Protein AF-A0A3A2Z020-F1 (afdb_monomer_lite)

Foldseek 3Di:
DDDDDDAADWDKDWQADPVDPPGTDIDTPDDHLFCPPVVNVCVQVVVVHHWDQDPNGTDD

Organism: NCBI:txid2070753

Sequence (60 aa):
MVVANLGDSHVVLAERDSRSEHPYRIHRLTKSHKPDVPSERSRIEDAGGTVNNRSGTARL

InterPro domains:
  IPR001932 PPM-type phosphatase-like domain [PF00481] (1-53)
  IPR001932 PPM-type phosphatase-like domain [PS51746] (1-60)
  IPR036457 PPM-type phosphatase-like domain superfamily [G3DSA:3.60.40.10] (1-60)
  IPR036457 PPM-type phosphatase-like domain superfamily [SSF81606] (2-53)

Radius of gyration: 16.73 Å; chains: 1; bounding box: 34×21×47 Å

Structure (mmCIF, N/CA/C/O backbone):
data_AF-A0A3A2Z020-F1
#
_entry.id   AF-A0A3A2Z020-F1
#
loop_
_atom_site.group_PDB
_atom_site.id
_atom_site.type_symbol
_atom_site.label_atom_id
_atom_site.label_alt_id
_atom_site.label_comp_id
_atom_site.label_asym_id
_atom_site.label_entity_id
_atom_site.label_seq_id
_atom_site.pdbx_PDB_ins_code
_atom_site.Cartn_x
_atom_site.Cartn_y
_atom_site.Cartn_z
_atom_site.occupancy
_atom_site.B_iso_or_equiv
_atom_site.auth_seq_id
_atom_site.auth_comp_id
_atom_site.auth_asym_id
_atom_site.auth_atom_id
_atom_site.pdbx_PDB_model_num
ATOM 1 N N . MET A 1 1 ? 3.043 -11.284 -14.638 1.00 86.31 1 MET A N 1
ATOM 2 C CA . MET A 1 1 ? 3.542 -11.192 -13.248 1.00 86.31 1 MET A CA 1
ATOM 3 C C . MET A 1 1 ? 2.358 -10.916 -12.342 1.0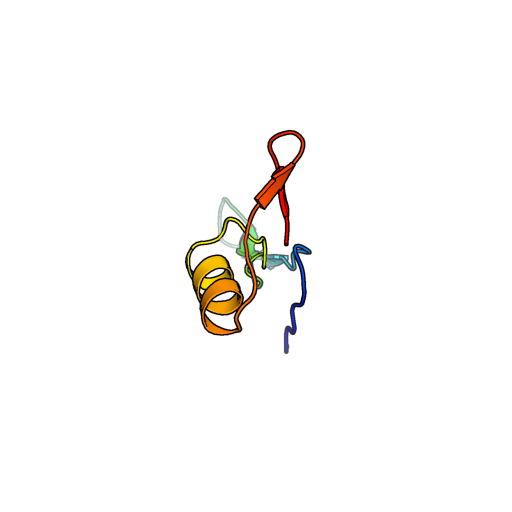0 86.31 1 MET A C 1
ATOM 5 O O . MET A 1 1 ? 1.531 -10.095 -12.714 1.00 86.31 1 MET A O 1
ATOM 9 N N . VAL A 1 2 ? 2.260 -11.597 -11.202 1.00 93.38 2 VAL A N 1
ATOM 10 C CA . VAL A 1 2 ? 1.223 -11.351 -10.188 1.00 93.38 2 VAL A CA 1
ATOM 11 C C . VAL A 1 2 ? 1.926 -10.929 -8.902 1.00 93.38 2 VAL A C 1
ATOM 13 O O . VAL A 1 2 ? 2.949 -11.512 -8.555 1.00 93.38 2 VAL A O 1
ATOM 16 N N . VAL A 1 3 ? 1.402 -9.905 -8.227 1.00 96.25 3 VAL A N 1
ATOM 17 C CA . VAL A 1 3 ? 1.942 -9.388 -6.965 1.00 96.25 3 VAL A CA 1
ATOM 18 C C . VAL A 1 3 ? 0.855 -9.480 -5.903 1.00 96.25 3 VAL A C 1
ATOM 20 O O . VAL A 1 3 ? -0.236 -8.950 -6.091 1.00 96.25 3 VAL A O 1
ATOM 23 N N . ALA A 1 4 ? 1.165 -10.134 -4.787 1.00 95.88 4 ALA A N 1
ATOM 24 C CA . ALA A 1 4 ? 0.343 -10.146 -3.585 1.00 95.88 4 ALA A CA 1
ATOM 25 C C . ALA A 1 4 ? 1.155 -9.524 -2.446 1.00 95.88 4 ALA A C 1
ATOM 27 O O . ALA A 1 4 ? 2.319 -9.872 -2.259 1.00 95.88 4 ALA A O 1
ATOM 28 N N . ASN A 1 5 ? 0.556 -8.585 -1.714 1.00 96.69 5 ASN A N 1
ATOM 29 C CA . ASN A 1 5 ? 1.218 -7.878 -0.622 1.00 96.69 5 ASN A CA 1
ATOM 30 C C . ASN A 1 5 ? 0.402 -7.966 0.663 1.00 96.69 5 ASN A C 1
ATOM 32 O O . ASN A 1 5 ? -0.801 -7.705 0.653 1.00 96.69 5 ASN A O 1
ATOM 36 N N . LEU A 1 6 ? 1.089 -8.258 1.764 1.00 96.81 6 LEU A N 1
ATOM 37 C CA . LEU A 1 6 ? 0.551 -8.199 3.113 1.00 96.81 6 LEU A CA 1
ATOM 38 C C . LEU A 1 6 ? 1.614 -7.598 4.037 1.00 96.81 6 LEU A C 1
ATOM 40 O O . LEU A 1 6 ? 2.739 -8.089 4.092 1.00 96.81 6 LEU A O 1
ATOM 44 N N . GLY A 1 7 ? 1.245 -6.538 4.755 1.00 96.25 7 GLY A N 1
ATOM 45 C CA . GLY A 1 7 ? 2.155 -5.777 5.607 1.00 96.25 7 GLY A CA 1
ATOM 46 C C . GLY A 1 7 ? 2.769 -4.574 4.891 1.00 96.25 7 GLY A C 1
ATOM 47 O O . GLY A 1 7 ? 2.178 -3.994 3.976 1.00 96.25 7 GLY A O 1
ATOM 48 N N . ASP A 1 8 ? 3.954 -4.166 5.335 1.00 96.19 8 ASP A N 1
ATOM 49 C CA . ASP A 1 8 ? 4.611 -2.930 4.908 1.00 96.19 8 ASP A CA 1
ATOM 50 C C . ASP A 1 8 ? 5.829 -3.144 3.999 1.00 96.19 8 ASP A C 1
ATOM 52 O O . ASP A 1 8 ? 6.505 -2.179 3.638 1.00 96.19 8 ASP A O 1
ATOM 56 N N . SER A 1 9 ? 6.059 -4.387 3.572 1.00 96.88 9 SER A N 1
ATOM 57 C CA . SER A 1 9 ? 7.067 -4.724 2.568 1.00 96.88 9 SER A CA 1
ATOM 58 C C . SER A 1 9 ? 6.738 -4.132 1.193 1.00 96.88 9 SER A C 1
ATOM 60 O O . SER A 1 9 ? 5.582 -3.878 0.837 1.00 96.88 9 SER A O 1
ATOM 62 N N . HIS A 1 10 ? 7.782 -3.915 0.389 1.00 96.94 10 HIS A N 1
ATOM 63 C CA . HIS A 1 10 ? 7.662 -3.287 -0.921 1.00 96.94 10 HIS A CA 1
ATOM 64 C C . HIS A 1 10 ? 8.199 -4.152 -2.057 1.00 96.94 10 HIS A C 1
ATOM 66 O O . HIS A 1 10 ? 9.295 -4.695 -1.968 1.00 96.94 10 HIS A O 1
ATOM 72 N N . VAL A 1 11 ? 7.445 -4.199 -3.159 1.00 97.50 11 VAL A N 1
ATOM 73 C CA . VAL A 1 11 ? 7.915 -4.721 -4.449 1.00 97.50 11 VAL A CA 1
ATOM 74 C C . VAL A 1 11 ? 8.059 -3.555 -5.420 1.00 97.50 11 VAL A C 1
ATOM 76 O O . VAL A 1 11 ? 7.145 -2.738 -5.577 1.00 97.50 11 VAL A O 1
ATOM 79 N N . VAL A 1 12 ? 9.217 -3.480 -6.071 1.00 97.50 12 VAL A N 1
ATOM 80 C CA . VAL A 1 12 ? 9.567 -2.443 -7.044 1.00 97.50 12 VAL A CA 1
ATOM 81 C C . VAL A 1 12 ? 10.021 -3.116 -8.337 1.00 97.50 12 VAL A C 1
ATOM 83 O O . VAL A 1 12 ? 10.827 -4.041 -8.300 1.00 97.50 12 VAL A O 1
ATOM 86 N N . LEU A 1 13 ? 9.506 -2.648 -9.471 1.00 96.88 13 LEU A N 1
ATOM 87 C CA . LEU A 1 13 ? 9.911 -3.049 -10.814 1.00 96.88 13 LEU A CA 1
ATOM 88 C C . LEU A 1 13 ? 10.687 -1.904 -11.463 1.00 96.88 13 LEU A C 1
ATOM 90 O O . LEU A 1 13 ? 10.214 -0.770 -11.484 1.00 96.88 13 LEU A O 1
ATOM 94 N N . ALA A 1 14 ? 11.859 -2.210 -12.008 1.00 96.31 14 ALA A N 1
ATOM 95 C CA . ALA A 1 14 ? 12.609 -1.301 -12.862 1.00 96.31 14 ALA A CA 1
ATOM 96 C C . ALA A 1 14 ? 12.502 -1.790 -14.310 1.00 96.31 14 ALA A C 1
ATOM 98 O O . ALA A 1 14 ? 13.029 -2.848 -14.650 1.00 96.31 14 ALA A O 1
ATOM 99 N N . GLU A 1 15 ? 11.815 -1.031 -15.156 1.00 95.19 15 GLU A N 1
ATOM 100 C CA . GLU A 1 15 ? 11.730 -1.309 -16.588 1.00 95.19 15 GLU A CA 1
ATOM 101 C C . GLU A 1 15 ? 12.851 -0.570 -17.307 1.00 95.19 15 GLU A C 1
ATOM 103 O O . GLU A 1 15 ? 13.015 0.639 -17.124 1.00 95.19 15 GLU A O 1
ATOM 108 N N . ARG A 1 16 ? 13.645 -1.293 -18.103 1.00 93.88 16 ARG A N 1
ATOM 109 C CA . ARG A 1 16 ? 14.767 -0.697 -18.825 1.00 93.88 16 ARG A CA 1
ATOM 110 C C . ARG A 1 16 ? 14.330 -0.191 -20.198 1.00 93.88 16 ARG A C 1
ATOM 112 O O . ARG A 1 16 ? 13.864 -0.983 -21.010 1.00 93.88 16 ARG A O 1
ATOM 119 N N . ASP A 1 17 ? 14.578 1.084 -20.481 1.00 92.81 17 ASP A N 1
ATOM 120 C CA . ASP A 1 17 ? 14.460 1.678 -21.815 1.00 92.81 17 ASP A CA 1
ATOM 121 C C . ASP A 1 17 ? 15.835 2.159 -22.291 1.00 92.81 17 ASP A C 1
ATOM 123 O O . ASP A 1 17 ? 16.358 3.177 -21.844 1.00 92.81 17 ASP A O 1
ATOM 127 N N . SER A 1 18 ? 16.444 1.416 -23.214 1.00 89.25 18 SER A N 1
ATOM 128 C CA . SER A 1 18 ? 17.780 1.719 -23.738 1.00 89.25 18 SER A CA 1
ATOM 129 C C . SER A 1 18 ? 17.843 2.960 -24.634 1.00 89.25 18 SER A C 1
ATOM 131 O O . SER A 1 18 ? 18.936 3.325 -25.055 1.00 89.25 18 SER A O 1
ATOM 133 N N . ARG A 1 19 ? 16.703 3.567 -24.984 1.00 92.06 19 ARG A N 1
ATOM 134 C CA . ARG A 1 19 ? 16.628 4.762 -25.842 1.00 92.06 19 ARG A CA 1
ATOM 135 C C . ARG A 1 19 ? 16.466 6.058 -25.047 1.00 92.06 19 ARG A C 1
ATOM 137 O O . ARG A 1 19 ? 16.535 7.134 -25.631 1.00 92.06 19 ARG A O 1
ATOM 144 N N . SER A 1 20 ? 16.242 5.953 -23.740 1.00 90.75 20 SER A N 1
ATOM 145 C CA . SER A 1 20 ? 16.075 7.080 -22.825 1.00 90.75 20 SER A CA 1
ATOM 146 C C . SER A 1 20 ? 17.407 7.455 -22.168 1.00 90.75 20 SER A C 1
ATOM 148 O O . SER A 1 20 ? 18.184 6.577 -21.791 1.00 90.75 20 SER A O 1
ATOM 150 N N . GLU A 1 21 ? 17.641 8.752 -21.944 1.00 88.88 21 GLU A N 1
ATOM 151 C CA . GLU A 1 21 ? 18.743 9.244 -21.094 1.00 88.88 21 GLU A CA 1
ATOM 152 C C . GLU A 1 21 ? 18.624 8.746 -19.643 1.00 88.88 21 GLU A C 1
ATOM 154 O O . GLU A 1 21 ? 19.622 8.611 -18.939 1.00 88.88 21 GLU A O 1
ATOM 159 N N . HIS A 1 22 ? 17.401 8.422 -19.212 1.00 86.75 22 HIS A N 1
ATOM 160 C CA . HIS A 1 22 ? 17.095 7.793 -17.931 1.00 86.75 22 HIS A CA 1
ATOM 161 C C . HIS A 1 22 ? 16.652 6.357 -18.208 1.00 86.75 22 HIS A C 1
ATOM 163 O O . HIS A 1 22 ? 15.461 6.112 -18.430 1.00 86.75 22 HIS A O 1
ATOM 169 N N . PRO A 1 23 ? 17.586 5.394 -18.234 1.00 88.94 23 PRO A N 1
ATOM 170 C CA . PRO A 1 23 ? 17.321 4.087 -18.809 1.00 88.94 23 PRO A CA 1
ATOM 171 C C . PRO A 1 23 ? 16.439 3.202 -17.934 1.00 88.94 23 PRO A C 1
ATOM 173 O O . PRO A 1 23 ? 16.154 2.088 -18.347 1.00 88.94 23 PRO A O 1
ATOM 176 N N . TYR A 1 24 ? 16.019 3.651 -16.747 1.00 95.25 24 TYR A N 1
ATOM 177 C CA . TYR A 1 24 ? 15.143 2.897 -15.856 1.00 95.25 24 TYR A CA 1
ATOM 178 C C . TYR A 1 24 ? 13.904 3.699 -15.482 1.00 95.25 24 TYR A C 1
ATOM 180 O O . TYR A 1 24 ? 13.993 4.759 -14.861 1.00 95.25 24 TYR A O 1
ATOM 188 N N . ARG A 1 25 ? 12.736 3.134 -15.781 1.00 93.88 25 ARG A N 1
ATOM 189 C CA . ARG A 1 25 ? 11.454 3.588 -15.254 1.00 93.88 25 ARG A CA 1
ATOM 190 C C . ARG A 1 25 ? 11.093 2.743 -14.037 1.00 93.88 25 ARG A C 1
ATOM 192 O O . ARG A 1 25 ? 10.993 1.522 -14.128 1.00 93.88 25 ARG A O 1
ATOM 199 N N . ILE A 1 26 ? 10.931 3.388 -12.885 1.00 95.00 26 ILE A N 1
ATOM 200 C CA . ILE A 1 26 ? 10.693 2.704 -11.611 1.00 95.00 26 ILE A CA 1
ATOM 201 C C . ILE A 1 26 ? 9.200 2.689 -11.286 1.00 95.00 26 ILE A C 1
ATOM 203 O O . ILE A 1 26 ? 8.554 3.732 -11.210 1.00 95.00 26 ILE A O 1
ATOM 207 N N . HIS A 1 27 ? 8.669 1.499 -11.027 1.00 95.56 27 HIS A N 1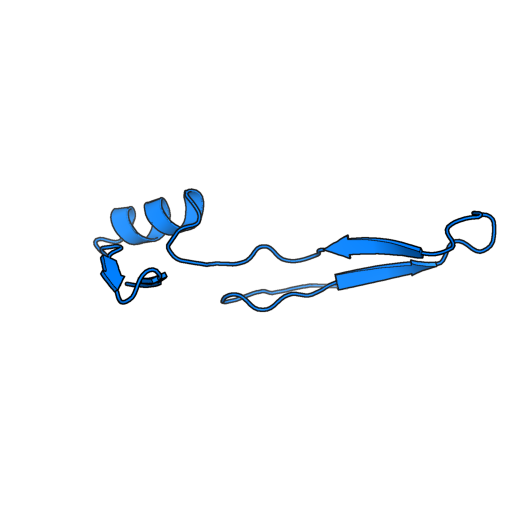
ATOM 208 C CA . HIS A 1 27 ? 7.285 1.259 -10.648 1.00 95.56 27 HIS A CA 1
ATOM 209 C C . HIS A 1 27 ? 7.237 0.601 -9.274 1.00 95.56 27 HIS A C 1
ATOM 211 O O . HIS A 1 27 ? 7.686 -0.531 -9.097 1.00 95.56 27 HIS A O 1
ATOM 217 N N . ARG A 1 28 ? 6.649 1.276 -8.285 1.00 96.88 28 ARG A N 1
ATOM 218 C CA . ARG A 1 28 ? 6.273 0.613 -7.033 1.00 96.88 28 ARG A CA 1
ATOM 219 C C . ARG A 1 28 ? 4.984 -0.169 -7.274 1.00 96.88 28 ARG A C 1
ATOM 221 O O . ARG A 1 28 ? 3.959 0.424 -7.591 1.00 96.88 28 ARG A O 1
ATOM 228 N N . LEU A 1 29 ? 5.042 -1.487 -7.108 1.00 97.62 29 LEU A N 1
ATOM 229 C CA . LEU A 1 29 ? 3.920 -2.382 -7.399 1.00 97.62 29 LEU A CA 1
ATOM 230 C C . LEU A 1 29 ? 3.029 -2.656 -6.183 1.00 97.62 29 LEU A C 1
ATOM 232 O O . LEU A 1 29 ? 1.933 -3.185 -6.342 1.00 97.62 29 LEU A O 1
ATOM 236 N N . THR A 1 30 ? 3.473 -2.299 -4.974 1.00 97.38 30 THR A N 1
ATOM 237 C CA . THR A 1 30 ? 2.714 -2.513 -3.733 1.00 97.38 30 THR A CA 1
ATOM 238 C C . THR A 1 30 ? 2.458 -1.218 -2.973 1.00 97.38 30 THR A C 1
ATOM 240 O O . THR A 1 30 ? 3.231 -0.259 -3.037 1.00 97.38 30 THR A O 1
ATOM 243 N N . LYS A 1 31 ? 1.373 -1.199 -2.198 1.00 96.25 31 LYS A N 1
ATOM 244 C CA . LYS A 1 31 ? 1.089 -0.160 -1.204 1.00 96.25 31 LYS A CA 1
ATOM 245 C C . LYS A 1 31 ? 1.343 -0.733 0.187 1.00 96.25 31 LYS A C 1
ATOM 247 O O . LYS A 1 31 ? 1.028 -1.889 0.429 1.00 96.25 31 LYS A O 1
ATOM 252 N N . SER A 1 32 ? 1.926 0.067 1.073 1.00 95.88 32 SER A N 1
ATOM 253 C CA . SER A 1 32 ? 2.187 -0.337 2.457 1.00 95.88 32 SER A CA 1
ATOM 254 C C . SER A 1 32 ? 0.873 -0.400 3.241 1.00 95.88 32 SER A C 1
ATOM 256 O O . SER A 1 32 ? 0.071 0.527 3.130 1.00 95.88 32 SER A O 1
ATOM 258 N N . HIS A 1 33 ? 0.649 -1.454 4.025 1.00 97.44 33 HIS A N 1
ATOM 259 C CA . HIS A 1 33 ? -0.527 -1.589 4.895 1.00 97.44 33 HIS A CA 1
ATOM 260 C C . HIS A 1 33 ? -0.164 -1.210 6.337 1.00 97.44 33 HIS A C 1
ATOM 262 O O . HIS A 1 33 ? -0.141 -2.054 7.231 1.00 97.44 33 HIS A O 1
ATOM 268 N N . LYS A 1 34 ? 0.200 0.059 6.554 1.00 97.12 34 LYS A N 1
ATOM 269 C CA . LYS A 1 34 ? 0.483 0.575 7.900 1.00 97.12 34 LYS A CA 1
ATOM 270 C C . LYS A 1 34 ? -0.786 1.130 8.556 1.00 97.12 34 LYS A C 1
ATOM 272 O O . LYS A 1 34 ? -1.611 1.697 7.839 1.00 97.12 34 LYS A O 1
ATOM 277 N N . PRO A 1 35 ? -0.931 1.038 9.892 1.00 97.62 35 PRO A N 1
ATOM 278 C CA . PRO A 1 35 ? -2.137 1.503 10.586 1.00 97.62 35 PRO A CA 1
ATOM 279 C C . PRO A 1 35 ? -2.443 3.002 10.434 1.00 97.62 35 PRO A C 1
ATOM 281 O O . PRO A 1 35 ? -3.576 3.414 10.642 1.00 97.62 35 PRO A O 1
ATOM 284 N N . ASP A 1 36 ? -1.456 3.830 10.090 1.00 95.19 36 ASP A N 1
ATOM 285 C CA . ASP A 1 36 ? -1.616 5.269 9.854 1.00 95.19 36 ASP A CA 1
ATOM 286 C C . ASP A 1 36 ? -2.096 5.616 8.434 1.00 95.19 36 ASP A C 1
ATOM 288 O O . ASP A 1 36 ? -2.480 6.758 8.178 1.00 95.19 36 ASP A O 1
ATOM 292 N N . VAL A 1 37 ? -2.118 4.653 7.504 1.00 96.56 37 VAL A N 1
ATOM 293 C CA . VAL A 1 37 ? -2.673 4.864 6.161 1.00 96.56 37 VAL A CA 1
ATOM 294 C C . VAL A 1 37 ? -4.196 5.006 6.273 1.00 96.56 37 VAL A C 1
ATOM 296 O O . VAL A 1 37 ? -4.831 4.079 6.769 1.00 96.56 37 VAL A O 1
ATOM 299 N N . PRO A 1 38 ? -4.826 6.088 5.765 1.00 97.00 38 PRO A N 1
ATOM 300 C CA . PRO A 1 38 ? -6.251 6.354 5.998 1.00 97.00 38 PRO A CA 1
ATOM 301 C C . PRO A 1 38 ? -7.194 5.203 5.629 1.00 97.00 38 PRO A C 1
ATOM 303 O O . PRO A 1 38 ? -8.109 4.888 6.383 1.00 97.00 38 PRO A O 1
ATOM 306 N N . SER A 1 39 ? -6.949 4.532 4.498 1.00 97.06 39 SER A N 1
ATOM 307 C CA . SER A 1 39 ? -7.758 3.382 4.080 1.00 97.06 39 SER A CA 1
ATOM 308 C C . SER A 1 39 ? -7.584 2.175 5.000 1.00 97.06 39 SER A C 1
ATOM 310 O O . SER A 1 39 ? -8.540 1.446 5.236 1.00 97.06 39 SER A O 1
ATOM 312 N N . GLU A 1 40 ? -6.371 1.957 5.513 1.00 98.00 40 GLU A N 1
ATOM 313 C CA . GLU A 1 40 ? -6.092 0.837 6.411 1.00 98.00 40 GLU A CA 1
ATOM 314 C C . GLU A 1 40 ? -6.632 1.118 7.811 1.00 98.00 40 GLU A C 1
ATOM 316 O O . GLU A 1 40 ? -7.246 0.242 8.412 1.00 98.00 40 GLU A O 1
ATOM 321 N N . ARG A 1 41 ? -6.508 2.363 8.282 1.00 97.38 41 ARG A N 1
ATOM 322 C CA . ARG A 1 41 ? -7.126 2.836 9.518 1.00 97.38 41 ARG A CA 1
ATOM 323 C C . ARG A 1 41 ? -8.638 2.626 9.520 1.00 97.38 41 ARG A C 1
ATOM 325 O O . ARG A 1 41 ? -9.138 2.006 10.449 1.00 97.38 41 ARG A O 1
ATOM 332 N N . SER A 1 42 ? -9.334 3.074 8.468 1.00 98.06 42 SER A N 1
ATOM 333 C CA . SER A 1 42 ? -10.782 2.853 8.328 1.00 98.06 42 SER A CA 1
ATOM 334 C C . SER A 1 42 ? -11.099 1.364 8.388 1.00 98.06 42 SER A C 1
ATOM 336 O O . SER A 1 42 ? -11.919 0.947 9.188 1.00 98.06 42 SER A O 1
ATOM 338 N N . ARG A 1 43 ? -10.371 0.531 7.630 1.00 98.19 43 ARG A N 1
ATOM 339 C CA . ARG A 1 43 ? -10.578 -0.924 7.612 1.00 98.19 43 ARG A CA 1
ATOM 340 C C . ARG A 1 43 ? -10.407 -1.570 8.993 1.00 98.19 43 ARG A C 1
ATOM 342 O O . ARG A 1 43 ? -11.113 -2.526 9.301 1.00 98.19 43 ARG A O 1
ATOM 349 N N . ILE A 1 44 ? -9.453 -1.092 9.795 1.00 98.50 44 ILE A N 1
ATOM 350 C CA . ILE A 1 44 ? -9.223 -1.551 11.173 1.00 98.50 44 ILE A CA 1
ATOM 351 C C . ILE A 1 44 ? -10.391 -1.137 12.076 1.00 98.50 44 ILE A C 1
ATOM 353 O O . ILE A 1 44 ? -10.924 -1.982 12.792 1.00 98.50 44 ILE A O 1
ATOM 357 N N . GLU A 1 45 ? -10.784 0.138 12.034 1.00 97.81 45 GLU A N 1
ATOM 358 C CA . GLU A 1 45 ? -11.848 0.709 12.872 1.00 97.81 45 GLU A CA 1
ATOM 359 C C . GLU A 1 45 ? -13.229 0.121 12.514 1.00 97.81 45 GLU A C 1
ATOM 361 O O . GLU A 1 45 ? -13.974 -0.287 13.403 1.00 97.81 45 GLU A O 1
ATOM 366 N N . ASP A 1 46 ? -13.526 -0.055 11.223 1.00 98.38 46 ASP A N 1
ATOM 367 C CA . ASP A 1 46 ? -14.749 -0.693 10.709 1.00 98.38 46 ASP A CA 1
ATOM 368 C C . ASP A 1 46 ? -14.853 -2.174 11.122 1.00 98.38 46 ASP A C 1
ATOM 370 O O . ASP A 1 46 ? -15.948 -2.720 11.258 1.00 98.38 46 ASP A O 1
ATOM 374 N N . ALA A 1 47 ? -13.713 -2.834 11.356 1.00 98.19 47 ALA A N 1
ATOM 375 C CA . ALA A 1 47 ? -13.646 -4.197 11.884 1.00 98.19 47 ALA A CA 1
ATOM 376 C C . ALA A 1 47 ? -13.735 -4.262 13.426 1.00 98.19 47 ALA A C 1
ATOM 378 O O . ALA A 1 47 ? -13.627 -5.349 13.996 1.00 98.19 47 ALA A O 1
ATOM 379 N N . GLY A 1 48 ? -13.916 -3.123 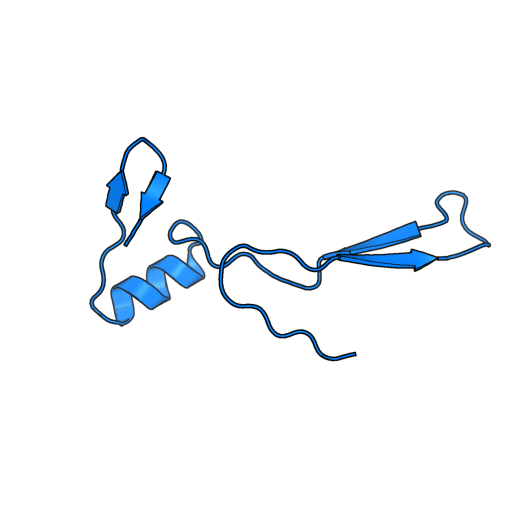14.106 1.00 98.25 48 GLY A N 1
ATOM 380 C CA . GLY A 1 48 ? -13.977 -3.019 15.568 1.00 98.25 48 GLY A CA 1
ATOM 381 C C . GLY A 1 48 ? -12.612 -2.973 16.263 1.00 98.25 48 GLY A C 1
ATOM 382 O O . GLY A 1 48 ? -12.545 -3.100 17.486 1.00 98.25 48 GLY A O 1
ATOM 383 N N . GLY A 1 49 ? -11.522 -2.824 15.506 1.00 97.88 49 GLY A N 1
ATOM 384 C CA . GLY A 1 49 ? -10.191 -2.565 16.045 1.00 97.88 49 GLY A CA 1
ATOM 385 C C . GLY A 1 49 ? -9.973 -1.085 16.366 1.00 97.88 49 GLY A C 1
ATOM 386 O O . GLY A 1 49 ? -10.789 -0.228 16.040 1.00 97.88 49 GLY A O 1
ATOM 387 N N . THR A 1 50 ? -8.824 -0.772 16.959 1.00 96.69 50 THR A N 1
ATOM 388 C CA . THR A 1 50 ? -8.418 0.609 17.252 1.00 96.69 50 THR A CA 1
ATOM 389 C C . THR A 1 50 ? -7.009 0.840 16.731 1.00 96.69 50 THR A C 1
ATOM 391 O O . THR A 1 50 ? -6.208 -0.087 16.687 1.00 96.69 50 THR A O 1
ATOM 394 N N . VAL A 1 51 ? -6.693 2.077 1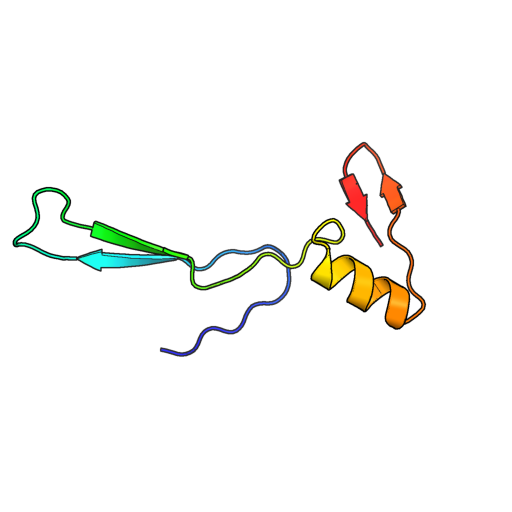6.343 1.00 96.50 51 VAL A N 1
ATOM 395 C CA . VAL A 1 51 ? -5.321 2.489 16.029 1.00 96.50 51 VAL A CA 1
ATOM 396 C C . VAL A 1 51 ? -4.794 3.397 17.136 1.00 96.50 51 VAL A C 1
ATOM 398 O O . VAL A 1 51 ? -5.328 4.475 17.388 1.00 96.50 51 VAL A O 1
ATOM 401 N N . ASN A 1 52 ? -3.713 2.967 17.779 1.00 94.94 52 ASN A N 1
ATOM 402 C CA . ASN A 1 52 ? -3.058 3.631 18.898 1.00 94.94 52 ASN A CA 1
ATOM 403 C C . ASN A 1 52 ? -1.673 4.150 18.499 1.00 94.94 52 ASN A C 1
ATOM 405 O O . ASN A 1 52 ? -0.963 3.519 17.722 1.00 94.94 52 ASN A O 1
ATOM 409 N N . ASN A 1 53 ? -1.228 5.261 19.087 1.00 93.81 53 ASN A N 1
ATOM 410 C CA . ASN A 1 53 ? 0.153 5.720 18.934 1.00 93.81 53 ASN A CA 1
ATOM 411 C C . ASN A 1 53 ? 1.008 5.234 20.103 1.00 93.81 53 ASN A C 1
ATOM 413 O O . ASN A 1 53 ? 0.817 5.656 21.242 1.00 93.81 53 ASN A O 1
ATOM 417 N N . ARG A 1 54 ? 1.997 4.381 19.816 1.00 93.88 54 ARG A N 1
ATOM 418 C CA . ARG A 1 54 ? 2.987 3.919 20.795 1.00 93.88 54 ARG A CA 1
ATOM 419 C C . ARG A 1 54 ? 4.381 4.291 20.319 1.00 93.88 54 ARG A C 1
ATOM 421 O O . ARG A 1 54 ? 4.782 3.920 19.218 1.00 93.88 54 ARG A O 1
ATOM 428 N N . SER A 1 55 ? 5.112 5.038 21.146 1.00 92.19 55 SER A N 1
ATOM 429 C CA . SER A 1 55 ? 6.470 5.509 20.827 1.00 92.19 55 SER A CA 1
ATOM 430 C C . SER A 1 55 ? 6.543 6.253 19.481 1.00 92.19 55 SER A C 1
ATOM 432 O O . SER A 1 55 ? 7.466 6.046 18.699 1.00 92.19 55 SER A O 1
ATOM 434 N N . GLY A 1 56 ? 5.529 7.073 19.178 1.00 92.38 56 GLY A N 1
ATOM 435 C CA . GLY A 1 56 ? 5.443 7.839 17.927 1.00 92.38 56 GLY A CA 1
ATOM 436 C C . GLY A 1 56 ? 5.091 7.022 16.678 1.00 92.38 56 GLY A C 1
ATOM 437 O O . GLY A 1 56 ? 5.156 7.555 15.578 1.00 92.38 56 GLY A O 1
ATOM 438 N N . THR A 1 57 ? 4.729 5.743 16.823 1.00 92.75 57 THR A N 1
ATOM 439 C CA . THR A 1 57 ? 4.330 4.869 15.709 1.00 92.75 57 THR A CA 1
ATOM 440 C C . THR A 1 57 ? 2.898 4.381 15.900 1.00 92.75 5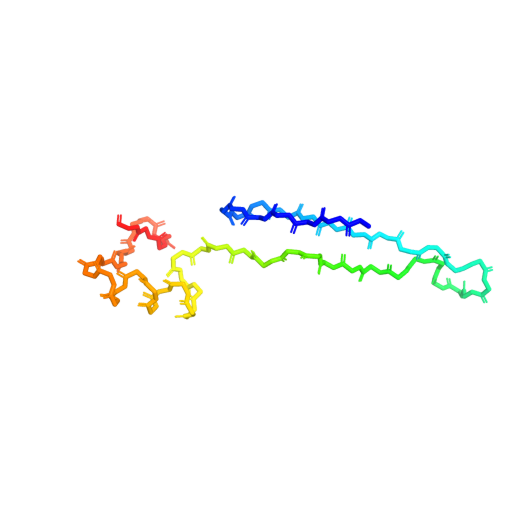7 THR A C 1
ATOM 442 O O . THR A 1 57 ? 2.549 3.919 16.991 1.00 92.75 57 THR A O 1
ATOM 445 N N . ALA A 1 58 ? 2.096 4.421 14.836 1.00 93.75 58 ALA A N 1
ATOM 446 C CA . ALA A 1 58 ? 0.754 3.854 14.835 1.00 93.75 58 ALA A CA 1
ATOM 447 C C . ALA A 1 58 ? 0.805 2.318 14.931 1.00 93.75 58 ALA A C 1
ATOM 449 O O . ALA A 1 58 ? 1.575 1.649 14.236 1.00 93.75 58 ALA A O 1
ATOM 450 N N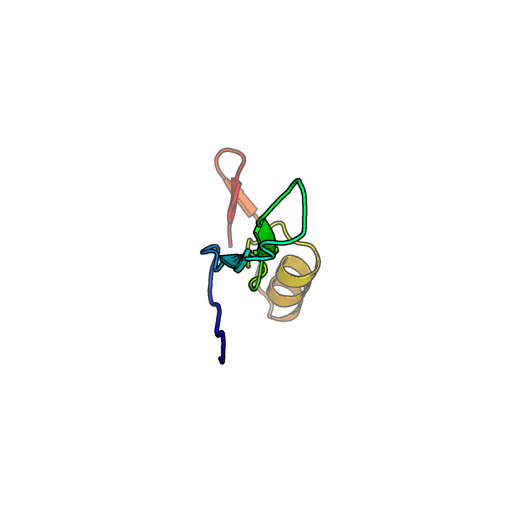 . ARG A 1 59 ? -0.007 1.761 15.824 1.00 91.38 59 ARG A N 1
ATOM 451 C CA . ARG A 1 59 ? -0.130 0.336 16.149 1.00 91.38 59 ARG A CA 1
ATOM 452 C C . ARG A 1 59 ? -1.612 -0.013 16.281 1.00 91.38 59 ARG A C 1
ATOM 454 O O . ARG A 1 59 ? -2.418 0.882 16.505 1.00 91.38 59 ARG A O 1
ATOM 461 N N . LEU A 1 60 ? -1.941 -1.293 16.145 1.00 87.94 60 LEU A N 1
ATOM 462 C CA . LEU A 1 60 ? -3.240 -1.838 16.550 1.00 87.94 60 LEU A CA 1
ATOM 463 C C . LEU A 1 60 ? -3.268 -1.924 18.083 1.00 87.94 60 LEU A C 1
ATOM 465 O O . LEU A 1 60 ? -2.267 -2.454 18.622 1.00 87.94 60 LEU A O 1
#

Secondary structure (DSSP, 8-state):
------SS---EEEEE-TTSSS-EEEEE------TTSHHHHHHHHHTT---EEETTEEE-

pLDDT: mean 95.11, std 3.05, range [86.31, 98.5]